Protein AF-A0A8I2GT63-F1 (afdb_monomer)

Mean predicted aligned error: 10.27 Å

Organism: Rhizobium leguminosarum bv. viciae (NCBI:txid387)

Structure (mmCIF, N/CA/C/O backbone):
data_AF-A0A8I2GT63-F1
#
_entry.id   AF-A0A8I2GT63-F1
#
loop_
_atom_site.group_PDB
_atom_site.id
_atom_site.type_symbol
_atom_site.label_atom_id
_atom_site.label_alt_id
_atom_site.label_comp_id
_atom_site.label_asym_id
_atom_site.label_entity_id
_atom_site.label_seq_id
_atom_site.pdbx_PDB_ins_code
_atom_site.Cartn_x
_atom_site.Cartn_y
_atom_site.Cartn_z
_atom_site.occupancy
_atom_site.B_iso_or_equiv
_atom_site.auth_seq_id
_atom_site.auth_comp_id
_atom_site.auth_asym_id
_atom_site.auth_atom_id
_atom_site.pdbx_PDB_model_num
ATOM 1 N N . MET A 1 1 ? -34.218 -40.469 -22.037 1.00 47.03 1 MET A N 1
ATOM 2 C CA . MET A 1 1 ? -33.632 -39.196 -22.509 1.00 47.03 1 MET A CA 1
ATOM 3 C C . MET A 1 1 ? -32.697 -38.753 -21.385 1.00 47.03 1 MET A C 1
ATOM 5 O O . MET A 1 1 ? -33.190 -38.320 -20.362 1.00 47.03 1 MET A O 1
ATOM 9 N N . ALA A 1 2 ? -31.480 -39.294 -21.295 1.00 43.09 2 ALA A N 1
ATOM 10 C CA . ALA A 1 2 ? -30.278 -38.899 -22.040 1.00 43.09 2 ALA A CA 1
ATOM 11 C C . ALA A 1 2 ? -29.875 -37.435 -21.765 1.00 43.09 2 ALA A C 1
ATOM 13 O O . ALA A 1 2 ? -30.460 -36.543 -22.362 1.00 43.09 2 ALA A O 1
ATOM 14 N N . GLY A 1 3 ? -28.916 -37.281 -20.837 1.00 44.94 3 GLY A N 1
ATOM 15 C CA . GLY A 1 3 ? -27.786 -36.336 -20.820 1.00 44.94 3 GLY A CA 1
ATOM 16 C C . GLY A 1 3 ? -28.011 -34.846 -21.086 1.00 44.94 3 GLY A C 1
ATOM 17 O O . GLY A 1 3 ? -28.499 -34.463 -22.141 1.00 44.94 3 GLY A O 1
ATOM 18 N N . ASN A 1 4 ? -27.519 -34.003 -20.176 1.00 51.22 4 ASN A N 1
ATOM 19 C CA . ASN A 1 4 ? -26.299 -33.206 -20.399 1.00 51.22 4 ASN A CA 1
ATOM 20 C C . ASN A 1 4 ? -26.016 -32.370 -19.136 1.00 51.22 4 ASN A C 1
ATOM 22 O O . ASN A 1 4 ? -26.896 -31.655 -18.675 1.00 51.22 4 ASN A O 1
ATOM 26 N N . GLN A 1 5 ? -24.936 -32.643 -18.402 1.00 47.47 5 GLN A N 1
ATOM 27 C CA . GLN A 1 5 ? -23.532 -32.320 -18.709 1.00 47.47 5 GLN A CA 1
ATOM 28 C C . GLN A 1 5 ? -23.190 -30.874 -18.316 1.00 47.47 5 GLN A C 1
ATOM 30 O O . GLN A 1 5 ? -23.637 -29.936 -18.967 1.00 47.47 5 GLN A O 1
ATOM 35 N N . ASP A 1 6 ? -22.401 -30.793 -17.238 1.00 46.91 6 ASP A N 1
ATOM 36 C CA . ASP A 1 6 ? -21.265 -29.885 -17.048 1.00 46.91 6 ASP A CA 1
ATOM 37 C C . ASP A 1 6 ? -21.587 -28.387 -16.871 1.00 46.91 6 ASP A C 1
ATOM 39 O O . ASP A 1 6 ? -22.129 -27.699 -17.725 1.00 46.91 6 ASP A O 1
ATOM 43 N N . GLU A 1 7 ? -21.406 -27.877 -15.654 1.00 52.22 7 GLU A N 1
ATOM 44 C CA . GLU A 1 7 ? -20.138 -27.258 -15.239 1.00 52.22 7 GLU A CA 1
ATOM 45 C C . GLU A 1 7 ? -20.086 -25.790 -15.684 1.00 52.22 7 GLU A C 1
ATOM 47 O O . GLU A 1 7 ? -19.513 -25.403 -16.694 1.00 52.22 7 GLU A O 1
ATOM 52 N N . ALA A 1 8 ? -20.704 -24.948 -14.864 1.00 41.62 8 ALA A N 1
ATOM 53 C CA . ALA A 1 8 ? -20.187 -23.615 -14.617 1.00 41.62 8 ALA A CA 1
ATOM 54 C C . ALA A 1 8 ? -20.125 -23.458 -13.099 1.00 41.62 8 ALA A C 1
ATOM 56 O O . ALA A 1 8 ? -20.843 -22.669 -12.491 1.00 41.62 8 ALA A O 1
ATOM 57 N N . THR A 1 9 ? -19.275 -24.273 -12.472 1.00 42.12 9 THR A N 1
ATOM 58 C CA . THR A 1 9 ? -18.563 -23.802 -11.290 1.00 42.12 9 THR A CA 1
ATOM 59 C C . THR A 1 9 ? -17.820 -22.570 -11.794 1.00 42.12 9 THR A C 1
ATOM 61 O O . THR A 1 9 ? -16.755 -22.698 -12.396 1.00 42.12 9 THR A O 1
ATOM 64 N N . GLU A 1 10 ? -18.412 -21.374 -11.664 1.00 51.12 10 GLU A N 1
ATOM 65 C CA . GLU A 1 10 ? -17.597 -20.163 -11.599 1.00 51.12 10 GLU A CA 1
ATOM 66 C C . GLU A 1 10 ? -16.449 -20.544 -10.662 1.00 51.12 10 GLU A C 1
ATOM 68 O O . GLU A 1 10 ? -16.747 -21.056 -9.577 1.00 51.12 10 GLU A O 1
ATOM 73 N N . PRO A 1 11 ? -15.168 -20.456 -11.068 1.00 49.50 11 PRO A N 1
ATOM 74 C CA . PRO A 1 11 ? -14.100 -20.704 -10.117 1.00 49.50 11 PRO A CA 1
ATOM 75 C C . PRO A 1 11 ? -14.362 -19.682 -9.030 1.00 49.50 11 PRO A C 1
ATOM 77 O O . PRO A 1 11 ? -14.207 -18.503 -9.335 1.00 49.50 11 PRO A O 1
ATOM 80 N N . GLU A 1 12 ? -14.898 -20.110 -7.874 1.00 47.03 12 GLU A N 1
ATOM 81 C CA . GLU A 1 12 ? -15.425 -19.216 -6.845 1.00 47.03 12 GLU A CA 1
ATOM 82 C C . GLU A 1 12 ? -14.388 -18.130 -6.681 1.00 47.03 12 GLU A C 1
ATOM 84 O O . GLU A 1 12 ? -13.270 -18.400 -6.230 1.00 47.03 12 GLU A O 1
ATOM 89 N N . GLY A 1 13 ? -14.714 -16.959 -7.234 1.00 48.72 13 GLY A N 1
ATOM 90 C CA . GLY A 1 13 ? -13.754 -15.903 -7.449 1.00 48.72 13 GLY A CA 1
ATOM 91 C C . GLY A 1 13 ? -13.428 -15.427 -6.065 1.00 48.72 13 GLY A C 1
ATOM 92 O O . GLY A 1 13 ? -14.181 -14.619 -5.523 1.00 48.72 13 GLY A O 1
ATOM 93 N N . LYS A 1 14 ? -12.395 -16.019 -5.451 1.00 54.09 14 LYS A N 1
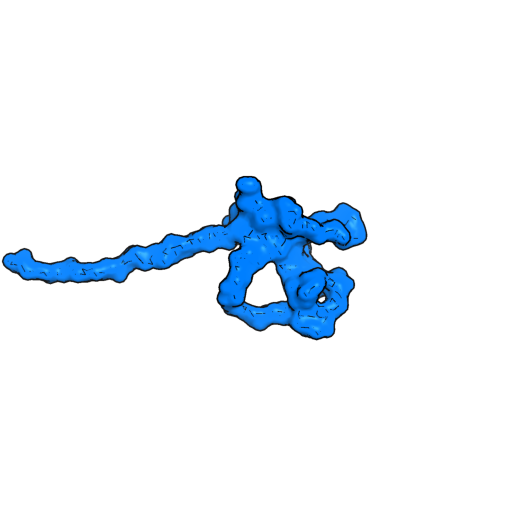ATOM 94 C CA . LYS A 1 14 ? -11.960 -15.684 -4.105 1.00 54.09 14 LYS A CA 1
ATOM 95 C C . LYS A 1 14 ? -11.817 -14.182 -4.130 1.00 54.09 14 LYS A C 1
ATOM 97 O O . LYS A 1 14 ? -10.939 -13.662 -4.823 1.00 54.09 14 LYS A O 1
ATOM 102 N N . LYS A 1 15 ? -12.747 -13.496 -3.457 1.00 61.38 15 LYS A N 1
ATOM 103 C CA . LYS A 1 15 ? -12.675 -12.049 -3.310 1.00 61.38 15 LYS A CA 1
ATOM 104 C C . LYS A 1 15 ? -11.252 -11.776 -2.856 1.00 61.38 15 LYS A C 1
ATOM 106 O O . LYS A 1 15 ? -10.784 -12.512 -1.981 1.00 61.38 15 LYS A O 1
ATOM 111 N N . PRO A 1 16 ? -10.542 -10.823 -3.481 1.00 68.50 16 PRO A N 1
ATOM 112 C CA . PRO A 1 16 ? -9.187 -10.550 -3.062 1.00 68.50 16 PRO A CA 1
ATOM 113 C C . PRO A 1 16 ? -9.240 -10.318 -1.557 1.00 68.50 16 PRO A C 1
ATOM 115 O O . PRO A 1 16 ? -10.086 -9.556 -1.074 1.00 68.50 16 PRO A O 1
ATOM 118 N N . THR A 1 17 ? -8.422 -11.060 -0.826 1.00 74.88 17 THR A N 1
ATOM 119 C CA . THR A 1 17 ? -8.250 -10.855 0.599 1.00 74.88 17 THR A CA 1
ATOM 120 C C . THR A 1 17 ? -6.885 -10.259 0.853 1.00 74.88 17 THR A C 1
ATOM 122 O O . THR A 1 17 ? -5.923 -10.480 0.110 1.00 74.88 17 THR A O 1
ATOM 125 N N . VAL A 1 18 ? -6.816 -9.461 1.903 1.00 81.69 18 VAL A N 1
ATOM 126 C CA . VAL A 1 18 ? -5.571 -8.886 2.384 1.00 81.69 18 VAL A CA 1
ATOM 127 C C . VAL A 1 18 ? -5.330 -9.348 3.804 1.00 81.69 18 VAL A C 1
ATOM 129 O O . VAL A 1 18 ? -6.203 -9.210 4.655 1.00 81.69 18 VAL A O 1
ATOM 132 N N . ASP A 1 19 ? -4.145 -9.894 4.042 1.00 81.44 19 ASP A N 1
ATOM 133 C CA . ASP A 1 19 ? -3.702 -10.236 5.384 1.00 81.44 19 ASP A CA 1
ATOM 134 C C . ASP A 1 19 ? -3.341 -8.940 6.118 1.00 81.44 19 ASP A C 1
ATOM 136 O O . ASP A 1 19 ? -2.402 -8.228 5.748 1.00 81.44 19 ASP A O 1
ATOM 140 N N . THR A 1 20 ? -4.132 -8.598 7.133 1.00 75.69 20 THR A N 1
ATOM 141 C CA . THR A 1 20 ? -3.920 -7.363 7.905 1.00 75.69 20 THR A CA 1
ATOM 142 C C . THR A 1 20 ? -2.742 -7.443 8.874 1.00 75.69 20 THR A C 1
ATOM 144 O O . THR A 1 20 ? -2.282 -6.407 9.353 1.00 75.69 20 THR A O 1
ATOM 147 N N . SER A 1 21 ? -2.203 -8.639 9.117 1.00 81.69 21 SER A N 1
ATOM 148 C CA . SER A 1 21 ? -1.001 -8.846 9.930 1.00 81.69 21 SER A CA 1
ATOM 149 C C . SER A 1 21 ? 0.266 -8.453 9.170 1.00 81.69 21 SER A C 1
ATOM 151 O O . SER A 1 21 ? 1.261 -8.058 9.779 1.00 81.69 21 SER A O 1
ATOM 153 N N . VAL A 1 22 ? 0.237 -8.523 7.837 1.00 80.62 22 VAL A N 1
ATOM 154 C CA . VAL A 1 22 ? 1.365 -8.170 6.969 1.00 80.62 22 VAL A CA 1
ATOM 155 C C . VAL A 1 22 ? 1.190 -6.742 6.451 1.00 80.62 22 VAL A C 1
ATOM 157 O O . VAL A 1 22 ? 0.879 -6.525 5.288 1.00 80.62 22 VAL A O 1
ATOM 160 N N . PHE A 1 23 ? 1.395 -5.736 7.303 1.00 87.62 23 PHE A N 1
ATOM 161 C CA . PHE A 1 23 ? 1.383 -4.331 6.881 1.00 87.62 23 PHE A CA 1
ATOM 162 C C . PHE A 1 23 ? 2.784 -3.718 6.869 1.00 87.62 23 PHE A C 1
ATOM 164 O O . PHE A 1 23 ? 3.679 -4.104 7.621 1.00 87.62 23 PHE A O 1
ATOM 171 N N . VAL A 1 24 ? 2.963 -2.707 6.024 1.00 88.69 24 VAL A N 1
ATOM 172 C CA . VAL A 1 24 ? 4.146 -1.848 6.020 1.00 88.69 24 VAL A CA 1
ATOM 173 C C . VAL A 1 24 ? 3.747 -0.455 6.480 1.00 88.69 24 VAL A C 1
ATOM 175 O O . VAL A 1 24 ? 2.826 0.159 5.942 1.00 88.69 24 VAL A O 1
ATOM 178 N N . ASN A 1 25 ? 4.444 0.065 7.488 1.00 89.50 25 ASN A N 1
ATOM 179 C CA . ASN A 1 25 ? 4.289 1.457 7.883 1.00 89.50 25 ASN A CA 1
ATOM 180 C C . ASN A 1 25 ? 5.242 2.322 7.057 1.00 89.50 25 ASN A C 1
ATOM 182 O O . ASN A 1 25 ? 6.464 2.182 7.135 1.00 89.50 25 ASN A O 1
ATOM 186 N N . PHE A 1 26 ? 4.685 3.230 6.265 1.00 88.12 26 PHE A N 1
ATOM 187 C CA . PHE A 1 26 ? 5.457 4.194 5.500 1.00 88.12 26 PHE A CA 1
ATOM 188 C C . PHE A 1 26 ? 4.995 5.604 5.850 1.00 88.12 26 PHE A C 1
ATOM 190 O O . PHE A 1 26 ? 3.848 5.976 5.610 1.00 88.12 26 PHE A O 1
ATOM 197 N N . LYS A 1 27 ? 5.903 6.398 6.433 1.00 87.94 27 LYS A N 1
ATOM 198 C CA . LYS A 1 27 ? 5.631 7.773 6.891 1.00 87.94 27 LYS A CA 1
ATOM 199 C C . LYS A 1 27 ? 4.411 7.879 7.828 1.00 87.94 27 LYS A C 1
ATOM 201 O O . LYS A 1 27 ? 3.649 8.835 7.736 1.00 87.94 27 LYS A O 1
ATOM 206 N N . GLY A 1 28 ? 4.213 6.899 8.712 1.00 87.38 28 GLY A N 1
ATOM 207 C CA . GLY A 1 28 ? 3.091 6.888 9.656 1.00 87.38 28 GLY A CA 1
ATOM 208 C C . GLY A 1 28 ? 1.755 6.437 9.057 1.00 87.38 28 GLY A C 1
ATOM 209 O O . GLY A 1 28 ? 0.757 6.453 9.764 1.00 87.38 28 GLY A O 1
ATOM 210 N N . THR A 1 29 ? 1.722 6.025 7.786 1.00 89.00 29 THR A N 1
ATOM 211 C CA . THR A 1 29 ? 0.542 5.428 7.141 1.00 89.00 29 THR A CA 1
ATOM 212 C C . THR A 1 29 ? 0.771 3.937 6.922 1.00 89.00 29 THR A C 1
ATOM 214 O O . THR A 1 29 ? 1.856 3.529 6.506 1.00 89.00 29 THR A O 1
ATOM 217 N N . GLU A 1 30 ? -0.243 3.125 7.202 1.00 90.94 30 GLU A N 1
ATOM 218 C CA . GLU A 1 30 ? -0.204 1.673 7.030 1.00 90.94 30 GLU A CA 1
ATOM 219 C C . GLU A 1 30 ? -0.658 1.286 5.622 1.00 90.94 30 GLU A C 1
ATOM 221 O O . GLU A 1 30 ? -1.701 1.735 5.134 1.00 90.94 30 GLU A O 1
ATOM 226 N N . PHE A 1 31 ? 0.140 0.446 4.971 1.00 90.44 31 PHE A N 1
ATOM 227 C CA . PHE A 1 31 ? -0.152 -0.096 3.654 1.00 90.44 31 PHE A CA 1
ATOM 228 C C . PHE A 1 31 ? -0.072 -1.612 3.684 1.00 90.44 31 PHE A C 1
ATOM 230 O O . PHE A 1 31 ? 0.800 -2.189 4.328 1.00 90.44 31 PHE A O 1
ATOM 237 N N . PHE A 1 32 ? -0.954 -2.249 2.934 1.00 89.50 32 PHE A N 1
ATOM 238 C CA . PHE A 1 32 ? -1.146 -3.683 2.960 1.00 89.50 32 PHE A CA 1
ATOM 239 C C . PHE A 1 32 ? -0.928 -4.259 1.553 1.00 89.50 32 PHE A C 1
ATOM 241 O O . PHE A 1 32 ? -1.415 -3.684 0.568 1.00 89.50 32 PHE A O 1
ATOM 248 N N . PRO A 1 33 ? -0.167 -5.355 1.421 1.00 85.62 33 PRO A N 1
ATOM 249 C CA . PRO A 1 33 ? 0.002 -6.062 0.167 1.00 85.62 33 PRO A CA 1
ATOM 250 C C . PRO A 1 33 ? -1.280 -6.824 -0.167 1.00 85.62 33 PRO A C 1
ATOM 252 O O . PRO A 1 33 ? -1.964 -7.337 0.712 1.00 85.62 33 PRO A O 1
ATOM 255 N N . LEU A 1 34 ? -1.602 -6.942 -1.449 1.00 76.56 34 LEU A N 1
ATOM 256 C CA . LEU A 1 34 ? -2.665 -7.844 -1.874 1.00 76.56 34 LEU A CA 1
ATOM 257 C C . LEU A 1 34 ? -2.097 -9.240 -2.091 1.00 76.56 34 LEU A C 1
ATOM 259 O O . LEU A 1 34 ? -1.169 -9.411 -2.880 1.00 76.56 34 LEU A O 1
ATOM 263 N N . ASN A 1 35 ? -2.727 -10.249 -1.489 1.00 68.00 35 ASN A N 1
ATOM 264 C CA . ASN A 1 35 ? -2.436 -11.661 -1.755 1.00 68.00 35 ASN A CA 1
ATOM 265 C C . ASN A 1 35 ? -3.024 -12.129 -3.103 1.00 68.00 35 ASN A C 1
ATOM 267 O O . ASN A 1 35 ? -3.404 -13.284 -3.276 1.00 68.00 35 ASN A O 1
ATOM 271 N N . THR A 1 36 ? -3.112 -11.239 -4.091 1.00 60.66 36 THR A N 1
ATOM 272 C CA . THR A 1 36 ? -3.394 -11.606 -5.478 1.00 60.66 36 THR A CA 1
ATOM 273 C C . THR A 1 36 ? -2.088 -12.010 -6.138 1.00 60.66 36 THR A C 1
ATOM 275 O O . THR A 1 36 ? -1.356 -11.175 -6.670 1.00 60.66 36 THR A O 1
ATOM 278 N N . ALA A 1 37 ? -1.787 -13.306 -6.092 1.00 48.28 37 ALA A N 1
ATOM 279 C CA . ALA A 1 37 ? -0.742 -13.894 -6.912 1.00 48.28 37 ALA A CA 1
ATOM 280 C C . ALA A 1 37 ? -1.082 -13.677 -8.398 1.00 48.28 37 ALA A C 1
ATOM 282 O O . ALA A 1 37 ? -1.881 -14.408 -8.965 1.00 48.28 37 ALA A O 1
ATOM 283 N N . GLY A 1 38 ? -0.484 -12.643 -8.998 1.00 57.06 38 GLY A N 1
ATOM 284 C CA . GLY A 1 38 ? -0.248 -12.499 -10.435 1.00 57.06 38 GLY A CA 1
ATOM 285 C C . GLY A 1 38 ? -1.473 -12.472 -11.353 1.00 57.06 38 GLY A C 1
ATOM 286 O O . GLY A 1 38 ? -2.029 -13.508 -11.690 1.00 57.06 38 GLY A O 1
ATOM 287 N N . SER A 1 39 ? -1.807 -11.297 -11.893 1.00 44.88 39 SER A N 1
ATOM 288 C CA . SER A 1 39 ? -2.540 -11.184 -13.172 1.00 44.88 39 SER A CA 1
ATOM 289 C C . SER A 1 39 ? -2.305 -9.846 -13.900 1.00 44.88 39 SER A C 1
ATOM 291 O O . SER A 1 39 ? -3.121 -9.439 -14.720 1.00 44.88 39 SER A O 1
ATOM 293 N N . GLY A 1 40 ? -1.202 -9.133 -13.634 1.00 60.91 40 GLY A N 1
ATOM 294 C CA . GLY A 1 40 ? -0.926 -7.866 -14.321 1.00 60.91 40 GLY A CA 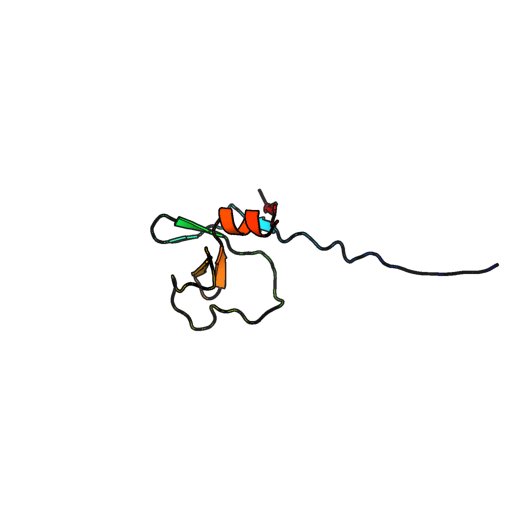1
ATOM 295 C C . GLY A 1 40 ? 0.516 -7.383 -14.203 1.00 60.91 40 GLY A C 1
ATOM 296 O O . GLY A 1 40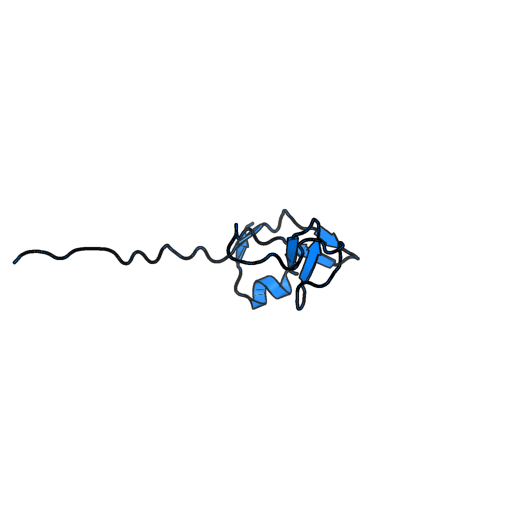 ? 1.268 -7.833 -13.337 1.00 60.91 40 GLY A O 1
ATOM 297 N N . GLU A 1 41 ? 0.890 -6.454 -15.087 1.00 67.88 41 GLU A N 1
ATOM 298 C CA . GLU A 1 41 ? 2.149 -5.716 -14.999 1.00 67.88 41 GLU A CA 1
ATOM 299 C C . GLU A 1 41 ? 2.225 -4.999 -13.653 1.00 67.88 41 GLU A C 1
ATOM 301 O O . GLU A 1 41 ? 1.379 -4.175 -13.310 1.00 67.88 41 GLU A O 1
ATOM 306 N N . ASN A 1 42 ? 3.249 -5.329 -12.874 1.00 75.19 42 ASN A N 1
ATOM 307 C CA . ASN A 1 42 ? 3.471 -4.711 -11.584 1.00 75.19 42 ASN A CA 1
ATOM 308 C C . ASN A 1 42 ? 3.946 -3.257 -11.779 1.00 75.19 42 ASN A C 1
ATOM 310 O O . ASN A 1 42 ? 5.094 -3.043 -12.187 1.00 75.19 42 ASN A O 1
ATOM 314 N N . PRO A 1 43 ? 3.131 -2.245 -11.425 1.00 79.81 43 PRO A N 1
ATOM 315 C CA . PRO A 1 43 ? 3.465 -0.840 -11.655 1.00 79.81 43 PRO A CA 1
ATOM 316 C C . PRO A 1 43 ? 4.631 -0.350 -10.786 1.00 79.81 43 PRO A C 1
ATOM 318 O O . PRO A 1 43 ? 5.073 0.789 -10.956 1.00 79.81 43 PRO A O 1
ATOM 321 N N . CYS A 1 44 ? 5.104 -1.175 -9.848 1.00 87.75 44 CYS A N 1
ATOM 322 C CA . CYS A 1 44 ? 6.209 -0.901 -8.937 1.00 87.75 44 CYS A CA 1
ATOM 323 C C . CYS A 1 44 ? 7.533 -1.549 -9.343 1.00 87.75 44 CYS A C 1
ATOM 325 O O . CYS A 1 44 ? 8.537 -1.338 -8.660 1.00 87.75 44 CYS A O 1
ATOM 327 N N . SER A 1 45 ? 7.564 -2.294 -10.451 1.00 86.56 45 SER A N 1
ATOM 328 C CA . SER A 1 45 ? 8.802 -2.868 -10.979 1.00 86.56 45 SER A CA 1
ATOM 329 C C . SER A 1 45 ? 9.815 -1.761 -11.302 1.00 86.56 45 SER A C 1
ATOM 331 O O . SER A 1 45 ? 9.519 -0.840 -12.063 1.00 86.56 45 SER A O 1
ATOM 333 N N . GLY A 1 46 ? 10.994 -1.811 -10.673 1.00 85.81 46 GLY A N 1
ATOM 334 C CA . GLY A 1 46 ? 12.063 -0.818 -10.851 1.00 85.81 46 GLY A CA 1
ATOM 335 C C . GLY A 1 46 ? 11.809 0.556 -10.215 1.00 85.81 46 GLY A C 1
ATOM 336 O O . GLY A 1 46 ? 12.625 1.459 -10.393 1.00 85.81 46 GLY A O 1
ATOM 337 N N . LYS A 1 47 ? 10.711 0.738 -9.467 1.00 88.75 47 LYS A N 1
ATOM 338 C CA . LYS A 1 47 ? 10.411 1.996 -8.766 1.00 88.75 47 LYS A CA 1
ATOM 339 C C . LYS A 1 47 ? 10.896 1.971 -7.320 1.00 88.75 47 LYS A C 1
ATOM 341 O O . LYS A 1 47 ? 10.922 0.932 -6.666 1.00 88.75 47 LYS A O 1
ATOM 346 N N . THR A 1 48 ? 11.242 3.142 -6.800 1.00 91.88 48 THR A N 1
ATOM 347 C CA . THR A 1 48 ? 11.672 3.327 -5.410 1.00 91.88 48 THR A CA 1
ATOM 348 C C . THR A 1 48 ? 10.505 3.212 -4.430 1.00 91.88 48 THR A C 1
ATOM 350 O O . THR A 1 48 ? 9.359 3.539 -4.759 1.00 91.88 48 THR A O 1
ATOM 353 N N . ASN A 1 49 ? 10.809 2.809 -3.193 1.00 90.88 49 ASN A N 1
ATOM 354 C CA . ASN A 1 49 ? 9.818 2.729 -2.122 1.00 90.88 49 ASN A CA 1
ATOM 355 C C . ASN A 1 49 ? 9.188 4.105 -1.840 1.00 90.88 49 ASN A C 1
ATOM 357 O O . ASN A 1 49 ? 9.888 5.113 -1.754 1.00 90.88 49 ASN A O 1
ATOM 361 N N . GLY A 1 50 ? 7.865 4.138 -1.688 1.00 88.62 50 GLY A N 1
ATOM 362 C CA . GLY A 1 50 ? 7.078 5.360 -1.527 1.00 88.62 50 GLY A CA 1
ATOM 363 C C . GLY A 1 50 ? 6.614 5.996 -2.837 1.00 88.62 50 GLY A C 1
ATOM 364 O O . GLY A 1 50 ? 5.861 6.967 -2.792 1.00 88.62 50 GLY A O 1
ATOM 365 N N . THR A 1 51 ? 7.021 5.467 -3.996 1.00 92.38 51 THR A N 1
ATOM 366 C CA . THR A 1 51 ? 6.462 5.912 -5.280 1.00 92.38 51 THR A CA 1
ATOM 367 C C . THR A 1 5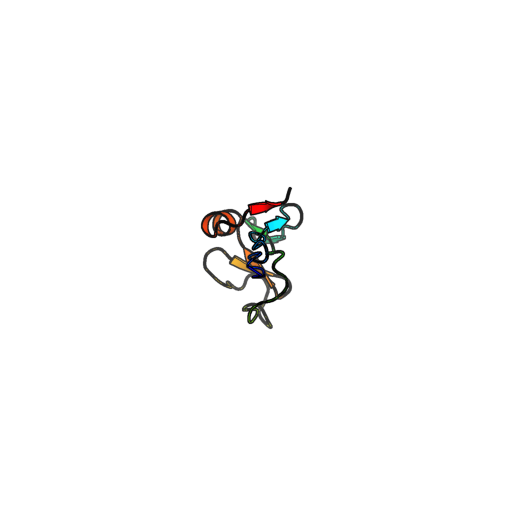1 ? 4.979 5.571 -5.328 1.00 92.38 51 THR A C 1
ATOM 369 O O . THR A 1 51 ? 4.612 4.437 -5.042 1.00 92.38 51 THR A O 1
ATOM 372 N N . SER A 1 52 ? 4.116 6.512 -5.706 1.00 89.31 52 SER A N 1
ATOM 373 C CA . SER A 1 52 ? 2.692 6.205 -5.862 1.00 89.31 52 SER A CA 1
ATOM 374 C C . SER A 1 52 ? 2.478 5.235 -7.030 1.00 89.31 52 SER A C 1
ATOM 376 O O . SER A 1 52 ? 2.963 5.466 -8.140 1.00 89.31 52 SER A O 1
ATOM 378 N N . CYS A 1 53 ? 1.755 4.145 -6.772 1.00 86.56 53 CYS A N 1
ATOM 379 C CA . CYS A 1 53 ? 1.281 3.205 -7.796 1.00 86.56 53 CYS A CA 1
ATOM 380 C C . CYS A 1 53 ? -0.213 3.374 -8.106 1.00 86.56 53 CYS A C 1
ATOM 382 O O . CYS A 1 53 ? -0.774 2.588 -8.865 1.00 86.56 53 CYS A O 1
ATOM 384 N N . GLY A 1 54 ? -0.843 4.408 -7.543 1.00 82.94 54 GLY A N 1
ATOM 385 C CA . GLY A 1 54 ? -2.259 4.719 -7.689 1.00 82.94 54 GLY A CA 1
ATOM 386 C C . GLY A 1 54 ? -2.800 5.521 -6.501 1.00 82.94 54 GLY A C 1
ATOM 387 O O . GLY A 1 54 ? -2.085 5.851 -5.549 1.00 82.94 54 GLY A O 1
ATOM 388 N N . HIS A 1 55 ? -4.087 5.856 -6.567 1.00 82.00 55 HIS A N 1
ATOM 389 C CA . HIS A 1 55 ? -4.769 6.602 -5.511 1.00 82.00 55 HIS A CA 1
ATOM 390 C C . HIS A 1 55 ? -4.828 5.787 -4.215 1.00 82.00 55 HIS A C 1
ATOM 392 O O . HIS A 1 55 ? -5.507 4.764 -4.154 1.00 82.00 55 HIS A O 1
ATOM 398 N N . GLY A 1 56 ? -4.131 6.262 -3.178 1.00 84.19 56 GLY A N 1
ATOM 399 C CA . GLY A 1 56 ? -4.077 5.587 -1.880 1.00 84.19 56 G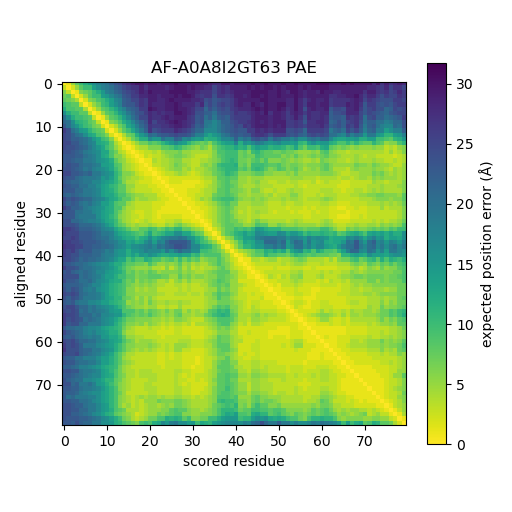LY A CA 1
ATOM 400 C C . GLY A 1 56 ? -3.186 4.341 -1.860 1.00 84.19 56 GLY A C 1
ATOM 401 O O . GLY A 1 56 ? -3.378 3.479 -1.008 1.00 84.19 56 GLY A O 1
ATOM 402 N N . CYS A 1 57 ? -2.226 4.218 -2.779 1.00 89.12 57 CYS A N 1
ATOM 403 C CA . CYS A 1 57 ? -1.273 3.112 -2.780 1.00 89.12 57 CYS A CA 1
ATOM 404 C C . CYS A 1 57 ? 0.154 3.553 -3.127 1.00 89.12 57 CYS A C 1
ATOM 406 O O . CYS A 1 57 ? 0.385 4.525 -3.857 1.00 89.12 57 CYS A O 1
ATOM 408 N N . ILE A 1 58 ? 1.122 2.823 -2.572 1.00 91.31 58 ILE A N 1
ATOM 409 C CA . ILE A 1 58 ? 2.554 3.069 -2.752 1.00 91.31 58 ILE A CA 1
ATOM 410 C C . ILE A 1 58 ? 3.292 1.799 -3.155 1.00 91.31 58 ILE A C 1
ATOM 412 O O . ILE A 1 58 ? 2.912 0.686 -2.804 1.00 91.31 58 ILE A O 1
ATOM 416 N N . CYS A 1 59 ? 4.407 1.978 -3.843 1.00 91.12 59 CYS A N 1
ATOM 417 C CA . CYS A 1 59 ? 5.377 0.933 -4.083 1.00 91.12 59 CYS A CA 1
ATOM 418 C C . CYS A 1 59 ? 6.205 0.700 -2.828 1.00 91.12 59 CYS A C 1
ATOM 420 O O . CYS A 1 59 ? 6.774 1.641 -2.276 1.00 91.12 59 CYS A O 1
ATOM 422 N N . TYR A 1 60 ? 6.307 -0.550 -2.402 1.00 89.44 60 TYR A N 1
ATOM 423 C CA . TYR A 1 60 ? 7.188 -0.965 -1.323 1.00 89.44 60 TYR A CA 1
ATOM 424 C C . TYR A 1 60 ? 7.736 -2.359 -1.627 1.00 89.44 60 TYR A C 1
ATOM 426 O O . TYR A 1 60 ? 6.983 -3.255 -1.999 1.00 89.44 60 TYR A O 1
ATOM 434 N N . GLY A 1 61 ? 9.057 -2.540 -1.563 1.00 87.25 61 GLY A N 1
ATOM 435 C CA . GLY A 1 61 ? 9.690 -3.825 -1.892 1.00 87.25 61 GLY A CA 1
ATOM 436 C C . GLY A 1 61 ? 9.421 -4.276 -3.332 1.00 87.25 61 GLY A C 1
ATOM 437 O O . GLY A 1 61 ? 9.324 -5.468 -3.604 1.00 87.25 61 GLY A O 1
ATOM 438 N N . GLY A 1 62 ? 9.231 -3.318 -4.244 1.00 86.69 62 GLY A N 1
ATOM 439 C CA . GLY A 1 62 ? 8.885 -3.597 -5.632 1.00 86.69 62 GLY A CA 1
ATOM 440 C C . GLY A 1 62 ? 7.444 -4.052 -5.854 1.00 86.69 62 GLY A C 1
ATOM 441 O O . GLY A 1 62 ? 7.146 -4.410 -6.978 1.00 86.69 62 GLY A O 1
ATOM 442 N N . GLN A 1 63 ? 6.542 -4.019 -4.866 1.00 86.12 63 GLN A N 1
ATOM 443 C CA . GLN A 1 63 ? 5.116 -4.348 -5.030 1.00 86.12 63 GLN A CA 1
ATOM 444 C C . GLN A 1 63 ? 4.211 -3.181 -4.621 1.00 86.12 63 GLN A C 1
ATOM 446 O O . GLN A 1 63 ? 4.575 -2.370 -3.766 1.00 86.12 63 GLN A O 1
ATOM 451 N N . CYS A 1 64 ? 3.023 -3.087 -5.220 1.00 87.19 64 CYS A N 1
ATOM 452 C CA . CYS A 1 64 ? 2.043 -2.061 -4.867 1.00 87.19 64 CYS A CA 1
ATOM 453 C C . CYS A 1 64 ? 1.282 -2.466 -3.598 1.00 87.19 64 CYS A C 1
ATOM 455 O O . CYS A 1 64 ? 0.669 -3.529 -3.551 1.00 87.19 64 CYS A O 1
ATOM 457 N N . HIS A 1 65 ? 1.339 -1.614 -2.579 1.00 90.50 65 HIS A N 1
ATOM 458 C CA . HIS A 1 65 ? 0.649 -1.782 -1.306 1.00 90.50 65 HIS A CA 1
ATOM 459 C C . HIS A 1 65 ? -0.431 -0.710 -1.173 1.00 90.50 65 HIS A C 1
ATOM 461 O O . HIS A 1 65 ? -0.201 0.462 -1.482 1.00 90.50 65 HI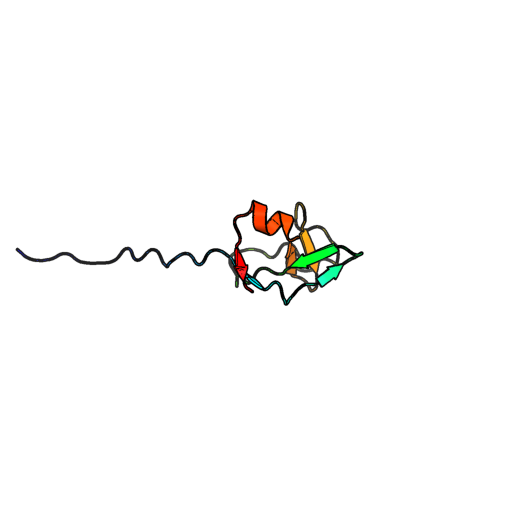S A O 1
ATOM 467 N N . TYR A 1 66 ? -1.603 -1.102 -0.692 1.00 89.75 66 TYR A N 1
ATOM 468 C CA . TYR A 1 66 ? -2.797 -0.263 -0.633 1.00 89.75 66 TYR A CA 1
ATOM 469 C C . TYR A 1 66 ? -3.091 0.149 0.802 1.00 89.75 66 TYR A C 1
ATOM 471 O O . TYR A 1 66 ? -2.854 -0.619 1.727 1.00 89.75 66 TYR A O 1
ATOM 479 N N . THR A 1 67 ? -3.635 1.344 1.012 1.00 90.06 67 THR A N 1
ATOM 480 C CA . THR A 1 67 ? -4.192 1.692 2.323 1.00 90.06 67 THR A CA 1
ATOM 481 C C . THR A 1 67 ? -5.445 0.872 2.612 1.00 90.06 67 THR A C 1
ATOM 483 O O . THR A 1 67 ? -6.155 0.449 1.696 1.00 90.06 67 THR A O 1
ATOM 486 N N . LEU A 1 68 ? -5.767 0.714 3.897 1.00 86.00 68 LEU A N 1
ATOM 487 C CA . LEU A 1 68 ? -6.977 0.018 4.339 1.00 86.00 68 LEU A CA 1
ATOM 488 C C . LEU A 1 68 ? -8.251 0.579 3.687 1.00 86.00 68 LEU A C 1
ATOM 490 O O . LEU A 1 68 ? -9.096 -0.174 3.210 1.00 86.00 68 LEU A O 1
ATOM 494 N N . LEU A 1 69 ? -8.352 1.910 3.613 1.00 85.88 69 LEU A N 1
ATOM 495 C CA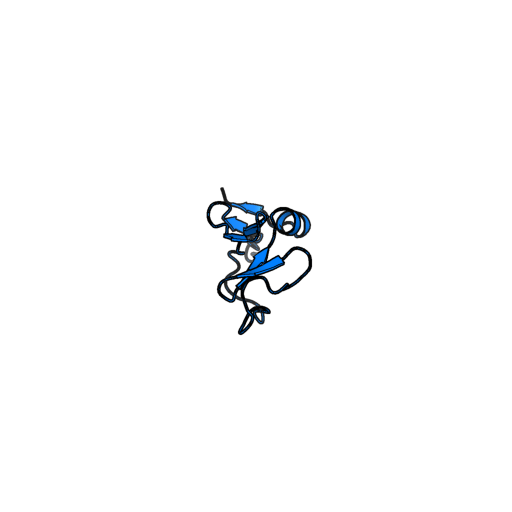 . LEU A 1 69 ? -9.469 2.597 2.967 1.00 85.88 69 LEU A CA 1
ATOM 496 C C . LEU A 1 69 ? -9.602 2.177 1.500 1.00 85.88 69 LEU A C 1
ATOM 498 O O . LEU A 1 69 ? -10.701 1.884 1.037 1.00 85.88 69 LEU A O 1
ATOM 502 N N . LYS A 1 70 ? -8.480 2.098 0.774 1.00 87.19 70 LYS A N 1
ATOM 503 C CA . LYS A 1 70 ? -8.511 1.754 -0.645 1.00 87.19 70 LYS A CA 1
ATOM 504 C C . LYS A 1 70 ? -8.946 0.309 -0.877 1.00 87.19 70 LYS A C 1
ATOM 506 O O . LYS A 1 70 ? -9.676 0.036 -1.824 1.00 87.19 70 LYS A O 1
ATOM 511 N N . LEU A 1 71 ? -8.525 -0.603 -0.007 1.00 85.06 71 LEU A N 1
ATOM 512 C CA . LEU A 1 71 ? -8.948 -2.004 -0.034 1.00 85.06 71 LEU A CA 1
ATOM 513 C C . LEU A 1 71 ? -10.471 -2.114 0.133 1.00 85.06 71 LEU A C 1
ATOM 515 O O . LEU A 1 71 ? -11.132 -2.775 -0.667 1.00 85.06 71 LEU A O 1
ATOM 519 N N . GLN A 1 72 ? -11.035 -1.384 1.098 1.00 85.25 72 GLN A N 1
ATOM 520 C CA . GLN A 1 72 ? -12.480 -1.340 1.338 1.00 85.25 72 GLN A CA 1
ATOM 521 C C . GLN A 1 72 ? -13.257 -0.752 0.150 1.00 85.25 72 GLN A C 1
ATOM 523 O O . GLN A 1 72 ? -14.270 -1.321 -0.250 1.00 85.25 72 GLN A O 1
ATOM 528 N N . GLU A 1 73 ? -12.769 0.334 -0.463 1.00 87.94 73 GLU A N 1
ATOM 529 C CA . GLU A 1 73 ? -13.370 0.913 -1.679 1.00 87.94 73 GLU A CA 1
ATOM 530 C C . GLU A 1 73 ? -13.410 -0.077 -2.851 1.00 87.94 73 GLU A C 1
ATOM 532 O O . GLU A 1 73 ? -14.334 -0.045 -3.662 1.00 87.94 73 GLU A O 1
ATOM 537 N N . MET A 1 74 ? -12.402 -0.945 -2.957 1.00 82.31 74 MET A N 1
ATOM 538 C CA . MET A 1 74 ? -12.319 -1.971 -3.998 1.00 82.31 74 MET A CA 1
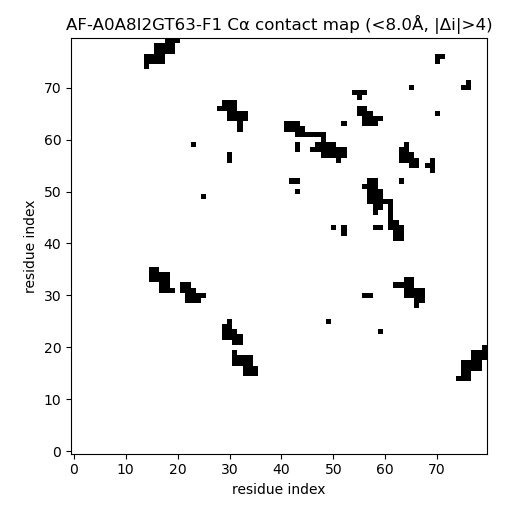ATOM 539 C C . MET A 1 74 ? -13.173 -3.212 -3.689 1.00 82.31 74 MET A C 1
ATOM 541 O O . MET A 1 74 ? -13.233 -4.122 -4.512 1.00 82.31 74 MET A O 1
ATOM 545 N N . GLY A 1 75 ? -13.825 -3.277 -2.522 1.00 83.44 75 GLY A N 1
ATOM 546 C CA . GLY A 1 75 ? -14.586 -4.451 -2.087 1.00 83.44 75 GLY A CA 1
ATOM 547 C C . GLY A 1 75 ? -13.709 -5.648 -1.701 1.00 83.44 75 GLY A C 1
ATOM 548 O O . GLY A 1 75 ? -14.192 -6.781 -1.683 1.00 83.44 75 GLY A O 1
ATOM 549 N N . ILE A 1 76 ? -12.428 -5.401 -1.410 1.00 84.19 76 ILE A N 1
ATOM 550 C CA . ILE A 1 76 ? -11.459 -6.398 -0.945 1.00 84.19 76 ILE A CA 1
ATOM 551 C C . ILE A 1 76 ? -11.700 -6.640 0.540 1.00 84.19 76 ILE A C 1
ATOM 553 O O . ILE A 1 76 ? -11.813 -5.705 1.335 1.00 84.19 76 ILE A O 1
ATOM 557 N N . THR A 1 77 ? -11.797 -7.908 0.911 1.00 80.31 77 THR A N 1
ATOM 558 C CA . THR A 1 77 ? -12.069 -8.329 2.285 1.00 80.31 77 THR A CA 1
ATOM 559 C C . THR A 1 77 ? -10.775 -8.469 3.081 1.00 80.31 77 THR A C 1
ATOM 561 O O . THR A 1 77 ? -9.730 -8.805 2.534 1.00 80.31 77 THR A O 1
ATOM 564 N N . LEU A 1 78 ? -10.822 -8.196 4.381 1.00 80.56 78 LEU A N 1
ATOM 565 C CA . LEU A 1 78 ? -9.664 -8.349 5.263 1.00 80.56 78 LEU A CA 1
ATOM 566 C C . LEU A 1 78 ? -9.640 -9.787 5.790 1.00 80.56 78 LEU A C 1
ATOM 568 O O . LEU A 1 78 ? -10.644 -10.240 6.336 1.00 80.56 78 LEU A O 1
ATOM 572 N N . ASP A 1 79 ? -8.520 -10.478 5.604 1.00 71.56 79 ASP A N 1
ATOM 573 C CA . ASP A 1 79 ? -8.219 -11.744 6.271 1.00 71.56 79 ASP A CA 1
ATOM 574 C C . ASP A 1 79 ? -7.625 -11.398 7.646 1.00 71.56 79 ASP A C 1
ATOM 576 O O . ASP A 1 79 ? -6.700 -10.573 7.742 1.00 71.56 79 ASP A O 1
ATOM 580 N N . GLN A 1 80 ? -8.230 -11.940 8.702 1.00 58.03 80 GLN A N 1
ATOM 581 C CA . GLN A 1 80 ? -7.784 -11.796 10.091 1.00 58.03 80 GLN A CA 1
ATOM 582 C C . GLN A 1 80 ? -7.301 -13.130 10.634 1.00 58.03 80 GLN A C 1
ATOM 584 O O . GLN A 1 80 ? -7.997 -14.140 10.383 1.00 58.03 80 GLN A O 1
#

Secondary structure (DSSP, 8-state):
----------------EEETTS-EEETTEEEEE-----SS--TTTTPPTT-EEETTEEEETTEEEEEHHHHHHTTPEEE-

Solvent-accessible surface area (backbone atoms only — not comparable to full-atom values): 5016 Å² total; per-residue (Å²): 137,82,87,82,83,83,85,79,74,66,73,76,72,73,64,53,41,25,48,67,87,58,58,45,76,56,96,90,40,61,26,29,46,63,72,67,83,77,90,69,87,62,82,13,64,96,48,60,72,70,41,72,61,52,90,60,26,27,13,48,94,46,38,60,20,32,23,68,69,46,36,53,76,70,67,36,46,77,43,131

Foldseek 3Di:
DDDDDDDDPVVPPPQFEWEPVDWDQDPNFTWTAIPPDDDDDFQQAVHDFQPDPDDQWTRDPSHITHGPVVCVVSVHHYDD

Sequence (80 aa):
MAGNQDEATEPEGKKPTVDTSVFVNFKGTEFFPLNTAGSGENPCSGKTNGTSCGHGCICYGGQCHYTLLKLQEMGITLDQ

Radius of gyration: 17.09 Å; Cα contacts (8 Å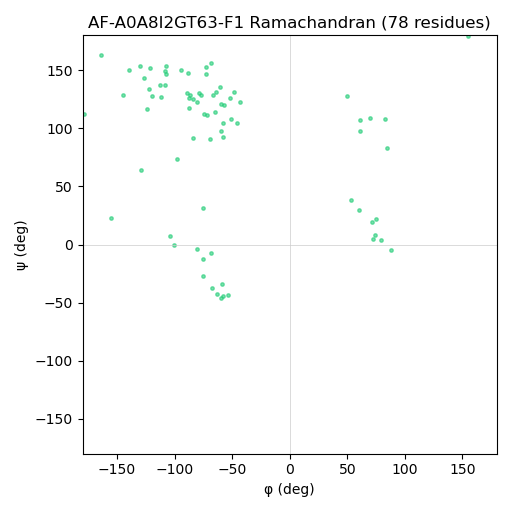, |Δi|>4): 125; chains: 1; bounding box: 46×47×33 Å

pLDDT: mean 75.76, std 16.28, range [41.62, 92.38]